Protein AF-A0A6C8GEG4-F1 (afdb_monomer)

Structure (mmCIF, N/CA/C/O backbone):
data_AF-A0A6C8GEG4-F1
#
_entry.id   AF-A0A6C8GEG4-F1
#
loop_
_atom_site.group_PDB
_atom_site.id
_atom_site.type_symbol
_atom_site.label_atom_id
_atom_site.label_alt_id
_atom_site.label_comp_id
_atom_site.label_asym_id
_atom_site.label_entity_id
_atom_site.label_seq_id
_atom_site.pdbx_PDB_ins_code
_atom_site.Cartn_x
_atom_site.Cartn_y
_atom_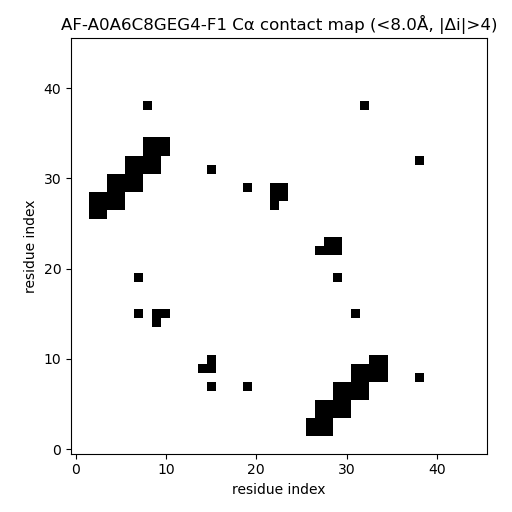site.Cartn_z
_atom_site.occupancy
_atom_site.B_iso_or_equiv
_atom_site.auth_seq_id
_atom_site.auth_comp_id
_atom_site.auth_asym_id
_atom_site.auth_atom_id
_atom_site.pdbx_PDB_model_num
ATOM 1 N N . MET A 1 1 ? -10.771 -9.451 14.700 1.00 65.94 1 MET A N 1
ATOM 2 C CA . MET A 1 1 ? -11.413 -8.528 13.740 1.00 65.94 1 MET A CA 1
ATOM 3 C C . MET A 1 1 ? -10.504 -8.481 12.523 1.00 65.94 1 MET A C 1
ATOM 5 O O . MET A 1 1 ? -9.324 -8.233 12.720 1.00 65.94 1 MET A O 1
ATOM 9 N N . GLN A 1 2 ? -10.970 -8.864 11.330 1.00 74.44 2 GLN A N 1
ATOM 10 C CA . GLN A 1 2 ? -10.108 -8.854 10.140 1.00 74.44 2 GLN A CA 1
ATOM 11 C C . GLN A 1 2 ? -9.968 -7.414 9.645 1.00 74.44 2 GLN A C 1
ATOM 13 O O . GLN A 1 2 ? -10.980 -6.772 9.373 1.00 74.44 2 GLN A O 1
ATOM 18 N N . GLN A 1 3 ? -8.737 -6.902 9.587 1.00 83.75 3 GLN A N 1
ATOM 19 C CA . GLN A 1 3 ? -8.477 -5.605 8.970 1.00 83.75 3 GLN A CA 1
ATOM 20 C C . GLN A 1 3 ? -8.689 -5.728 7.455 1.00 83.75 3 GLN A C 1
ATOM 22 O O . GLN A 1 3 ? -8.191 -6.684 6.853 1.00 83.75 3 GLN A O 1
ATOM 27 N N . PRO A 1 4 ? -9.445 -4.810 6.836 1.00 90.88 4 PRO A N 1
ATOM 28 C CA . PRO A 1 4 ? -9.640 -4.814 5.394 1.00 90.88 4 PRO A CA 1
ATOM 29 C C . PRO A 1 4 ? -8.297 -4.632 4.670 1.00 90.88 4 PRO A C 1
ATOM 31 O O . PRO A 1 4 ? -7.482 -3.787 5.044 1.00 90.88 4 PRO A O 1
ATOM 34 N N . GLN A 1 5 ? -8.060 -5.452 3.643 1.00 92.94 5 GLN A N 1
ATOM 35 C CA . GLN A 1 5 ? -6.843 -5.407 2.829 1.00 92.94 5 GLN A CA 1
ATOM 36 C C . GLN A 1 5 ? -7.072 -4.540 1.588 1.00 92.94 5 GLN A C 1
ATOM 38 O O . GLN A 1 5 ? -8.055 -4.733 0.872 1.00 92.94 5 GLN A O 1
ATOM 43 N N . VAL A 1 6 ? -6.143 -3.622 1.324 1.00 92.38 6 VAL A N 1
ATOM 44 C CA . VAL A 1 6 ? -6.113 -2.761 0.139 1.00 92.38 6 VAL A CA 1
ATOM 45 C C . VAL A 1 6 ? -4.857 -3.065 -0.664 1.00 92.38 6 VAL A C 1
ATOM 47 O O . VAL A 1 6 ? -3.755 -3.157 -0.126 1.00 92.38 6 VAL A O 1
ATOM 50 N N . TRP A 1 7 ? -5.030 -3.213 -1.971 1.00 92.12 7 TRP A N 1
ATOM 51 C CA . TRP A 1 7 ? -3.932 -3.343 -2.919 1.00 92.12 7 TRP A CA 1
ATOM 52 C C . TRP A 1 7 ? -3.706 -2.000 -3.591 1.00 92.12 7 TRP A C 1
ATOM 54 O O . TRP A 1 7 ? -4.595 -1.487 -4.270 1.00 92.12 7 TRP A O 1
ATOM 64 N N . LEU A 1 8 ? -2.524 -1.435 -3.378 1.00 91.19 8 LEU A N 1
ATOM 65 C CA . LEU A 1 8 ? -2.123 -0.159 -3.942 1.00 91.19 8 LEU A CA 1
ATOM 66 C C . LEU A 1 8 ? -1.204 -0.421 -5.132 1.00 91.19 8 LEU A C 1
ATOM 68 O O . LEU A 1 8 ? -0.186 -1.092 -4.995 1.00 91.19 8 LEU A O 1
ATOM 72 N N . VAL A 1 9 ? -1.557 0.100 -6.303 1.00 91.00 9 VAL A N 1
ATOM 73 C CA . VAL A 1 9 ? -0.681 0.093 -7.478 1.00 91.00 9 VAL A CA 1
ATOM 74 C C . VAL A 1 9 ? -0.267 1.529 -7.711 1.00 91.00 9 VAL A C 1
ATOM 76 O O . VAL A 1 9 ? -1.090 2.327 -8.148 1.00 91.00 9 VAL A O 1
ATOM 79 N N . GLU A 1 10 ? 0.986 1.842 -7.403 1.00 91.38 10 GLU A N 1
ATOM 80 C CA . GLU A 1 10 ? 1.537 3.170 -7.639 1.00 91.38 10 GLU A CA 1
ATOM 81 C C . GLU A 1 10 ? 2.974 3.114 -8.143 1.00 91.38 10 GLU A C 1
ATOM 83 O O . GLU A 1 10 ? 3.714 2.159 -7.887 1.00 91.38 10 GLU A O 1
ATOM 88 N N . ASP A 1 11 ? 3.355 4.138 -8.897 1.00 88.69 11 ASP A N 1
ATOM 89 C CA . ASP A 1 11 ? 4.669 4.238 -9.523 1.00 88.69 11 ASP A CA 1
ATOM 90 C C . ASP A 1 11 ? 5.589 5.293 -8.956 1.00 88.69 11 ASP A C 1
ATOM 92 O O . ASP A 1 11 ? 6.810 5.140 -9.028 1.00 88.69 11 ASP A O 1
ATOM 96 N N . GLU A 1 12 ? 5.016 6.349 -8.398 1.00 92.69 12 GLU A N 1
ATOM 97 C CA 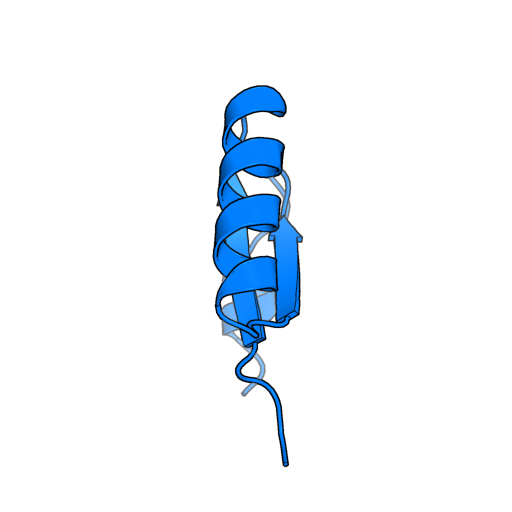. GLU A 1 12 ? 5.782 7.336 -7.667 1.00 92.69 12 GLU A CA 1
ATOM 98 C C . GLU A 1 12 ? 5.876 6.926 -6.204 1.00 92.69 12 GLU A C 1
ATOM 100 O O . GLU A 1 12 ? 4.877 6.874 -5.486 1.00 92.69 12 GLU A O 1
ATOM 105 N N . GLN A 1 13 ? 7.105 6.698 -5.738 1.00 89.50 13 GLN A N 1
ATOM 106 C CA . GLN A 1 13 ? 7.369 6.311 -4.352 1.00 89.50 13 GLN A CA 1
ATOM 107 C C . GLN A 1 13 ? 6.786 7.320 -3.350 1.00 89.50 13 GLN A C 1
ATOM 109 O O . GLN A 1 13 ? 6.173 6.919 -2.368 1.00 89.50 13 GLN A O 1
ATOM 114 N N . GLY A 1 14 ? 6.912 8.626 -3.619 1.00 94.06 14 GLY A N 1
ATOM 115 C CA . GLY A 1 14 ? 6.390 9.659 -2.717 1.00 94.06 14 GLY A CA 1
ATOM 116 C C . GLY A 1 14 ? 4.862 9.636 -2.591 1.00 94.06 14 GLY A C 1
ATOM 117 O O . GLY A 1 14 ? 4.323 9.857 -1.503 1.00 94.06 14 GLY A O 1
ATOM 118 N N . ILE A 1 15 ? 4.161 9.316 -3.683 1.00 93.69 15 ILE A N 1
ATOM 119 C CA . ILE A 1 15 ? 2.703 9.153 -3.679 1.00 93.69 15 ILE A CA 1
ATOM 120 C C . ILE A 1 15 ? 2.333 7.859 -2.947 1.00 93.69 15 ILE A C 1
ATOM 122 O O . ILE A 1 15 ? 1.469 7.878 -2.068 1.00 93.69 15 ILE A O 1
ATOM 126 N N . ALA A 1 16 ? 3.031 6.759 -3.246 1.00 94.44 16 ALA A N 1
ATOM 127 C CA . ALA A 1 16 ? 2.815 5.468 -2.604 1.00 94.44 16 ALA A CA 1
ATOM 128 C C . ALA A 1 16 ? 2.962 5.549 -1.077 1.00 94.44 16 ALA A C 1
ATOM 130 O O . ALA A 1 16 ? 2.076 5.094 -0.356 1.00 94.44 16 ALA A O 1
ATOM 131 N N . ASP A 1 17 ? 4.025 6.182 -0.581 1.00 95.62 17 ASP A N 1
ATOM 132 C CA . ASP A 1 17 ? 4.286 6.326 0.855 1.00 95.62 17 ASP A CA 1
ATOM 133 C C . ASP A 1 17 ? 3.181 7.127 1.555 1.00 95.62 17 ASP A C 1
ATOM 135 O O . ASP A 1 17 ? 2.704 6.742 2.626 1.00 95.62 17 ASP A O 1
ATOM 139 N N . THR A 1 18 ? 2.727 8.212 0.919 1.00 97.00 18 THR A N 1
ATOM 140 C CA . THR A 1 18 ? 1.635 9.048 1.435 1.00 97.00 18 THR A CA 1
ATOM 141 C C . THR A 1 18 ? 0.338 8.246 1.541 1.00 97.00 18 THR A C 1
ATOM 143 O O . THR A 1 18 ? -0.311 8.253 2.587 1.00 97.00 18 THR A O 1
ATOM 146 N N . LEU A 1 19 ? -0.027 7.507 0.489 1.00 95.81 19 LEU A N 1
ATOM 147 C CA . LEU A 1 19 ? -1.247 6.699 0.466 1.00 95.81 19 LEU A CA 1
ATOM 148 C C . LEU A 1 19 ? -1.189 5.531 1.458 1.00 95.81 19 LEU A C 1
ATOM 150 O O . LEU A 1 19 ? -2.173 5.279 2.153 1.00 95.81 19 LEU A O 1
ATOM 154 N N . ILE A 1 20 ? -0.046 4.843 1.566 1.00 95.94 20 ILE A N 1
ATOM 155 C CA . ILE A 1 20 ? 0.159 3.765 2.545 1.00 95.94 20 ILE A CA 1
ATOM 156 C C . ILE A 1 20 ? -0.050 4.297 3.960 1.00 95.94 20 ILE A C 1
ATOM 158 O O . ILE A 1 20 ? -0.796 3.694 4.730 1.00 95.94 20 ILE A O 1
ATOM 162 N N . TYR A 1 21 ? 0.569 5.433 4.288 1.00 96.81 21 TYR A N 1
ATOM 163 C CA . TYR A 1 21 ? 0.437 6.053 5.601 1.00 96.81 21 TYR A CA 1
ATOM 164 C C . TYR A 1 21 ? -1.0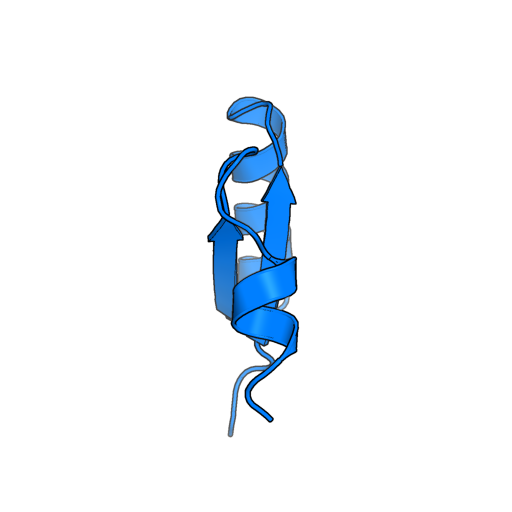25 6.379 5.932 1.00 96.81 21 TYR A C 1
ATOM 166 O O . TYR A 1 21 ? -1.521 5.984 6.989 1.00 96.81 21 TYR A O 1
ATOM 174 N N . THR A 1 22 ? -1.736 7.045 5.017 1.00 97.00 22 THR A N 1
ATOM 175 C CA . THR A 1 22 ? -3.148 7.400 5.212 1.00 97.00 22 THR A CA 1
ATOM 176 C C . THR A 1 22 ? -4.023 6.163 5.418 1.00 97.00 22 THR A C 1
ATOM 178 O O . THR A 1 22 ? -4.797 6.109 6.370 1.00 97.00 22 THR A O 1
ATOM 181 N N . LEU A 1 23 ? -3.864 5.134 4.586 1.00 95.56 23 LEU A N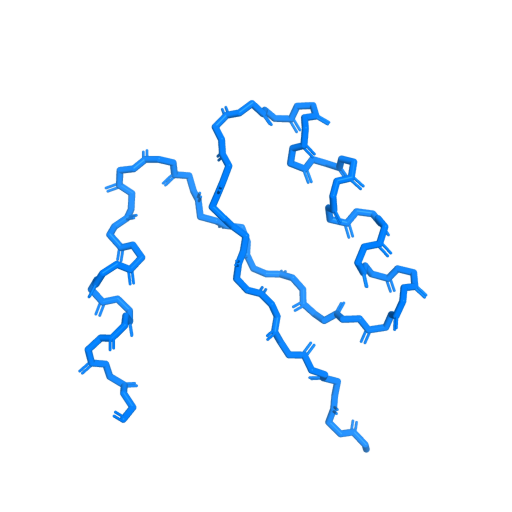 1
ATOM 182 C CA . LEU A 1 23 ? -4.665 3.910 4.669 1.00 95.56 23 LEU A CA 1
ATOM 183 C C . LEU A 1 23 ? -4.375 3.103 5.945 1.00 95.56 23 LEU A C 1
ATOM 185 O O . LEU A 1 23 ? -5.288 2.545 6.553 1.00 95.56 23 LEU A O 1
ATOM 189 N N . GLN A 1 24 ? -3.121 3.059 6.395 1.00 94.88 24 GLN A N 1
ATOM 190 C CA . GLN A 1 24 ? -2.765 2.398 7.652 1.00 94.88 24 GLN A CA 1
ATOM 191 C C . GLN A 1 24 ? -3.378 3.103 8.869 1.00 94.88 24 GLN A C 1
ATOM 193 O O . GLN A 1 24 ? -3.837 2.424 9.789 1.00 94.88 24 GLN A O 1
ATOM 198 N N . LEU A 1 25 ? -3.442 4.443 8.867 1.00 96.44 25 LEU A N 1
ATOM 199 C CA . LEU A 1 25 ? -4.134 5.209 9.914 1.00 96.44 25 LEU A CA 1
ATOM 200 C C . LEU A 1 25 ? -5.635 4.902 9.970 1.00 96.44 25 LEU A C 1
ATOM 202 O O . LEU A 1 25 ? -6.210 4.841 11.055 1.00 96.44 25 LEU A O 1
ATOM 206 N N . GLU A 1 26 ? -6.259 4.670 8.818 1.00 95.00 26 GLU A N 1
ATOM 207 C CA . GLU A 1 26 ? -7.664 4.260 8.717 1.00 95.00 26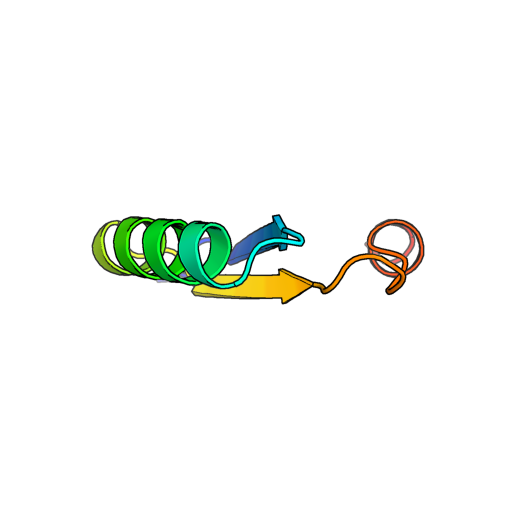 GLU A CA 1
ATOM 208 C C . GLU A 1 26 ? -7.892 2.781 9.096 1.00 95.00 26 GLU A C 1
ATOM 210 O O . GLU A 1 26 ? -9.031 2.319 9.175 1.00 95.00 26 GLU A O 1
ATOM 215 N N . GLY A 1 27 ? -6.820 2.037 9.391 1.00 94.56 27 GLY A N 1
ATOM 216 C CA . GLY A 1 27 ? -6.876 0.648 9.840 1.00 94.56 27 GLY A CA 1
ATOM 217 C C . GLY A 1 27 ? -6.868 -0.382 8.710 1.00 94.56 27 GLY A C 1
ATOM 218 O O . GLY A 1 27 ? -7.204 -1.546 8.952 1.00 94.56 27 GLY A O 1
ATOM 219 N N . PHE A 1 28 ? -6.484 0.014 7.495 1.00 96.00 28 PHE A N 1
ATOM 220 C CA . PHE A 1 28 ? -6.285 -0.909 6.382 1.00 96.00 28 PHE A CA 1
ATOM 221 C C . PHE A 1 28 ? -4.900 -1.555 6.428 1.00 96.00 28 PHE A C 1
ATOM 223 O O . PHE A 1 28 ? -3.894 -0.936 6.775 1.00 96.00 28 PHE A O 1
ATOM 230 N N . THR A 1 29 ? -4.835 -2.811 5.993 1.00 94.44 29 THR A N 1
ATOM 231 C CA . THR A 1 29 ? -3.568 -3.444 5.614 1.00 94.44 29 THR A CA 1
ATOM 232 C C . THR A 1 29 ? -3.301 -3.146 4.143 1.00 94.44 29 THR A C 1
ATOM 234 O O . THR A 1 29 ? -4.132 -3.478 3.300 1.00 94.44 29 THR A O 1
ATOM 237 N N . VAL A 1 30 ? -2.157 -2.539 3.823 1.00 93.25 30 VAL A N 1
ATOM 238 C CA . VAL A 1 30 ? -1.818 -2.132 2.450 1.00 93.25 30 VAL A CA 1
ATOM 239 C C . VAL A 1 30 ? -0.729 -3.028 1.873 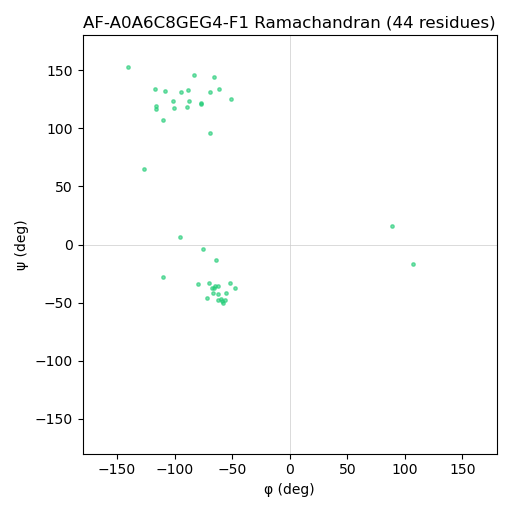1.00 93.25 30 VAL A C 1
ATOM 241 O O . VAL A 1 30 ? 0.300 -3.247 2.509 1.00 93.25 30 VAL A O 1
ATOM 244 N N . GLU A 1 31 ? -0.942 -3.510 0.654 1.00 92.12 31 GLU A N 1
ATOM 245 C CA . GLU A 1 31 ? 0.058 -4.217 -0.147 1.00 92.12 31 GLU A CA 1
ATOM 246 C C . GLU A 1 31 ? 0.354 -3.390 -1.402 1.00 92.12 31 GLU A C 1
ATOM 248 O O . GLU A 1 31 ? -0.544 -3.139 -2.208 1.00 92.12 31 GLU A O 1
ATOM 253 N N . LEU A 1 32 ? 1.597 -2.920 -1.533 1.00 89.12 32 LEU A N 1
ATOM 254 C CA . LEU A 1 32 ? 2.044 -2.105 -2.661 1.00 89.12 32 LEU A CA 1
ATOM 255 C C . LEU A 1 32 ? 2.554 -2.994 -3.799 1.00 89.12 32 LEU A C 1
ATOM 257 O O . LEU A 1 32 ? 3.405 -3.859 -3.595 1.00 89.12 32 LEU A O 1
ATOM 261 N N . PHE A 1 33 ? 2.104 -2.705 -5.013 1.00 86.62 33 PHE A N 1
ATOM 262 C CA . PHE A 1 33 ? 2.580 -3.319 -6.242 1.00 86.62 33 PHE A CA 1
ATOM 263 C C . PHE A 1 33 ? 3.241 -2.258 -7.120 1.00 86.62 33 PHE A C 1
ATOM 265 O O . PHE A 1 33 ? 2.590 -1.314 -7.566 1.00 86.62 33 PHE A O 1
ATOM 272 N N . ALA A 1 34 ? 4.528 -2.441 -7.413 1.00 74.81 34 ALA A N 1
ATOM 273 C CA . ALA A 1 34 ? 5.224 -1.616 -8.395 1.00 74.81 34 ALA A CA 1
ATOM 274 C C . ALA A 1 34 ? 4.643 -1.842 -9.803 1.00 74.81 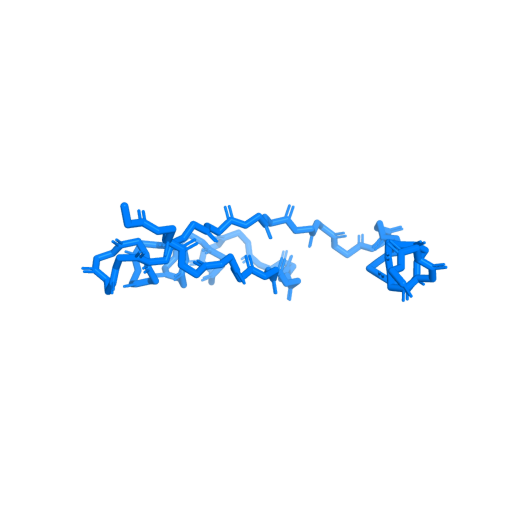34 ALA A C 1
ATOM 276 O O . ALA A 1 34 ? 4.295 -2.975 -10.166 1.00 74.81 34 ALA A O 1
ATOM 277 N N . ARG A 1 35 ? 4.582 -0.783 -10.630 1.00 69.88 35 ARG A N 1
ATOM 278 C CA . ARG A 1 35 ? 4.194 -0.907 -12.048 1.00 69.88 35 ARG A CA 1
ATOM 279 C C . ARG A 1 35 ? 5.015 -2.002 -12.731 1.00 69.88 35 ARG A C 1
ATOM 281 O O . ARG A 1 35 ? 6.241 -1.969 -12.722 1.00 69.88 35 ARG A O 1
ATOM 288 N N . GLY A 1 36 ? 4.322 -2.962 -13.340 1.00 64.12 36 GLY A N 1
ATOM 289 C CA . GLY A 1 36 ? 4.933 -4.098 -14.039 1.00 64.12 36 GLY A CA 1
ATOM 290 C C . GLY A 1 36 ? 4.802 -5.434 -13.307 1.00 64.12 36 GLY A C 1
ATOM 291 O O . GLY A 1 36 ? 4.894 -6.475 -13.955 1.00 64.12 36 GLY A O 1
ATOM 292 N N . LEU A 1 37 ? 4.484 -5.438 -12.007 1.00 58.38 37 LEU A 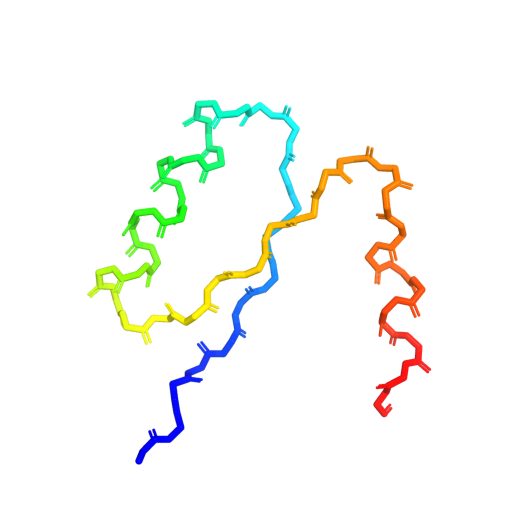N 1
ATOM 293 C CA . LEU A 1 37 ? 3.897 -6.617 -11.378 1.00 58.38 37 LEU A CA 1
ATOM 294 C C . LEU A 1 37 ? 2.425 -6.670 -11.791 1.00 58.38 37 LEU A C 1
ATOM 296 O O . LEU A 1 37 ? 1.693 -5.701 -11.576 1.00 58.38 37 LEU A O 1
ATOM 300 N N . PRO A 1 38 ? 1.966 -7.752 -12.435 1.00 58.72 38 PRO A N 1
ATOM 301 C CA . PRO A 1 38 ? 0.592 -7.826 -12.880 1.00 58.72 38 PRO A CA 1
ATOM 302 C C . PRO A 1 38 ? -0.296 -7.947 -11.643 1.00 58.72 38 PRO A C 1
ATOM 304 O O . PRO A 1 38 ? -0.564 -9.052 -11.175 1.00 58.72 38 PRO A O 1
ATOM 307 N N . ALA A 1 39 ? -0.825 -6.819 -11.165 1.00 58.59 39 ALA A N 1
ATOM 308 C CA . ALA A 1 39 ? -1.998 -6.816 -10.298 1.00 58.59 39 ALA A CA 1
ATOM 309 C C . ALA A 1 39 ? -3.072 -7.741 -10.920 1.00 58.59 39 ALA A C 1
ATOM 311 O O . ALA A 1 39 ? -3.647 -8.586 -10.245 1.00 58.59 39 ALA A O 1
ATOM 312 N N . ALA A 1 40 ? -3.186 -7.730 -12.260 1.00 59.31 40 ALA A N 1
ATOM 313 C CA . ALA A 1 40 ? -3.948 -8.666 -13.102 1.00 59.31 40 ALA A CA 1
ATOM 314 C C . ALA A 1 40 ? -3.690 -10.171 -12.882 1.00 59.31 40 ALA A C 1
ATOM 316 O O . ALA A 1 40 ? -4.614 -10.966 -13.046 1.00 59.31 40 ALA A O 1
ATOM 317 N N . HIS A 1 41 ? -2.474 -10.595 -12.530 1.00 56.59 41 HIS A N 1
ATOM 318 C CA . HIS A 1 41 ? -2.172 -12.007 -12.269 1.00 56.59 41 HIS A CA 1
ATOM 319 C C . HIS A 1 41 ? -2.627 -12.425 -10.867 1.00 56.59 41 HIS A C 1
ATOM 321 O O . HIS A 1 41 ? -3.115 -13.542 -10.696 1.00 56.59 41 HIS A O 1
ATOM 327 N N . PHE A 1 42 ? -2.544 -11.515 -9.891 1.00 57.78 42 PHE A N 1
ATOM 328 C CA . PHE A 1 42 ? -3.147 -11.703 -8.569 1.00 57.78 42 PHE A CA 1
ATOM 329 C C . PHE A 1 42 ? -4.682 -11.635 -8.624 1.00 57.78 42 PHE A C 1
ATOM 331 O O . PHE A 1 42 ? -5.350 -12.408 -7.939 1.00 57.78 42 PHE A O 1
ATOM 338 N N . PHE A 1 43 ? -5.255 -10.820 -9.520 1.00 59.81 43 PHE A N 1
ATOM 339 C CA . PHE A 1 43 ? -6.706 -10.707 -9.725 1.00 59.81 43 PHE A CA 1
ATOM 340 C C . PHE A 1 43 ? -7.382 -11.999 -10.234 1.00 59.81 43 PHE A C 1
ATOM 342 O O . PHE A 1 43 ? -8.604 -12.091 -10.176 1.00 59.81 43 PHE A O 1
ATOM 349 N N . LYS A 1 44 ? -6.636 -13.016 -10.701 1.00 57.78 44 LYS A N 1
ATOM 350 C CA . LYS A 1 44 ? -7.199 -14.290 -11.206 1.00 57.78 44 LYS A CA 1
ATOM 351 C C . LYS A 1 44 ? -7.262 -15.439 -10.190 1.00 57.78 44 LYS A C 1
ATOM 353 O O . LYS A 1 44 ? -7.594 -16.557 -10.577 1.00 57.78 44 LYS A O 1
ATOM 358 N N . ARG A 1 45 ? -6.942 -15.211 -8.913 1.00 55.62 45 ARG A N 1
ATOM 359 C CA . ARG A 1 45 ? -7.000 -16.256 -7.874 1.00 55.62 45 ARG A CA 1
ATOM 360 C C . ARG A 1 45 ? -7.842 -15.831 -6.671 1.00 55.62 45 ARG A C 1
ATOM 362 O O . ARG A 1 45 ? -7.312 -15.711 -5.570 1.00 55.62 45 ARG A O 1
ATOM 369 N N . ARG A 1 46 ? -9.141 -15.628 -6.874 1.00 54.03 46 ARG A N 1
ATOM 370 C CA . ARG A 1 46 ? -10.169 -15.822 -5.843 1.00 54.03 46 ARG A CA 1
ATOM 371 C C . ARG A 1 46 ? -11.421 -16.392 -6.481 1.00 54.03 46 ARG A C 1
ATOM 373 O O . ARG A 1 46 ? -11.740 -15.944 -7.602 1.00 54.03 46 ARG A O 1
#

Secondary structure (DSSP, 8-state):
-PPPEEEEE-S-HHHHHHHHHHHHHTT-EEEEE-TTS-HHHHTT--

pLDDT: mean 82.84, std 15.36, range [54.03, 97.0]

Organism: NCBI:txid913063

Radius of gyration: 11.43 Å; Cα contacts (8 Å, |Δi|>4): 46; chains: 1; bounding box: 19×26×28 Å

Sequence (46 aa):
MQQPQVWLVEDEQGIADTLIYTLQLEGFTVELFARGLPAAHFFKRR

Solvent-accessible surface area (backbone atoms only — not comparable to full-atom values): 2929 Å² total; per-residue (Å²): 133,87,62,55,77,44,80,44,78,47,77,51,66,74,60,42,54,54,52,48,53,55,41,44,75,75,51,33,45,72,46,80,38,53,80,85,58,58,64,70,65,62,70,71,73,124

Mean predicted aligned error: 6.56 Å

InterPro domains:
  IPR011006 CheY-like superfamily [SSF52172] (2-46)

Foldseek 3Di:
DDQAEDEAEDADPVVVVVVCVVCVVVRYHYDYDYPPPPPVVVVPDD

Nearest PDB structures (foldseek):
  3a0r-assembly1_B  TM=7.996E-01  e=3.010E-01  Thermotoga maritima
  8h5v-assembly1_A  TM=8.500E-01  e=3.958E-01  Vibrio chol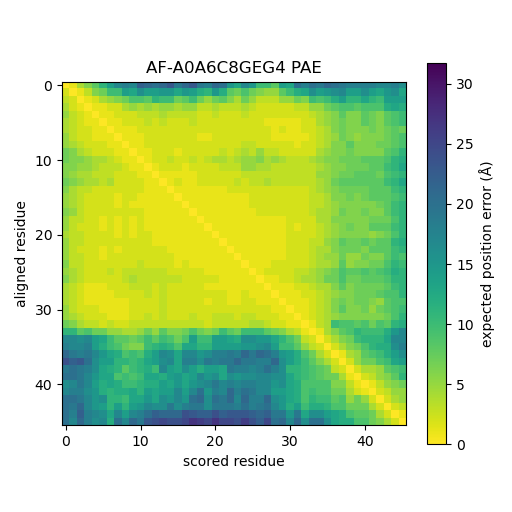erae O395
  8p53-assembly1_E  TM=7.371E-01  e=6.567E+00  Pseudomonas aeruginosa PAO1